Protein AF-A0A2R4JNX1-F1 (afdb_monomer)

Radius of gyration: 28.98 Å; Cα contacts (8 Å, |Δi|>4): 8; chains: 1; bounding box: 71×13×73 Å

pLDDT: mean 83.89, std 18.9, range [44.62, 98.62]

Secondary structure (DSSP, 8-state):
--HHHHHHHHT-TT--HHHHHHHHHHHHHHHHHHHHHHHHHHHHHHHHHHHHHHHHHHHS----SSSSSSS--

Sequence (73 aa):
MSQEERDARLGLTGLTGAERAARMRLLTEQVRREAAAARAALRAQRARRAAGRAAADTSAPKRAGAEETLRAT

Solvent-accessible surface area (backbone atoms only — not comparable to full-atom values): 4526 Å² total; per-residue (Å²): 135,54,72,65,60,52,32,53,76,70,68,44,62,95,50,53,76,67,56,36,52,53,50,51,51,50,54,51,52,50,52,50,52,54,54,50,50,53,52,50,51,52,50,52,53,51,51,53,52,51,52,53,50,53,54,48,62,75,65,53,76,78,92,72,85,90,85,86,86,88,86,86,132

Mean predicted aligned error: 11.43 Å

Structure (mmCIF, N/CA/C/O backbone):
data_AF-A0A2R4JNX1-F1
#
_entry.id   AF-A0A2R4JNX1-F1
#
loop_
_atom_site.group_PDB
_atom_site.id
_atom_site.type_symbol
_atom_site.label_atom_id
_atom_site.label_alt_id
_atom_site.label_comp_id
_atom_site.label_asym_id
_atom_site.label_entity_id
_atom_site.label_seq_id
_atom_site.pdbx_PDB_ins_code
_atom_site.Cartn_x
_atom_site.Cartn_y
_atom_site.Cartn_z
_atom_site.occupancy
_atom_site.B_iso_or_equiv
_atom_site.auth_seq_id
_atom_site.auth_comp_id
_atom_site.auth_asym_id
_atom_site.auth_atom_id
_atom_site.pdbx_PDB_model_num
ATOM 1 N N . MET A 1 1 ? 7.937 -0.488 21.236 1.00 79.94 1 MET A N 1
ATOM 2 C CA . MET A 1 1 ? 6.786 0.244 20.668 1.00 79.94 1 MET A CA 1
ATOM 3 C C . MET A 1 1 ? 5.519 -0.450 21.128 1.00 79.94 1 MET A C 1
ATOM 5 O O . MET A 1 1 ? 5.415 -1.659 20.928 1.00 79.94 1 MET A O 1
ATOM 9 N N . SER A 1 2 ? 4.620 0.261 21.805 1.00 94.69 2 SER A N 1
ATOM 10 C CA . SER A 1 2 ? 3.413 -0.345 22.385 1.00 94.69 2 SER A CA 1
ATOM 11 C C . SER A 1 2 ? 2.291 -0.511 21.344 1.00 94.69 2 SER A C 1
ATOM 13 O O . SER A 1 2 ? 2.344 0.047 20.244 1.00 94.69 2 SER A O 1
ATOM 15 N N . GLN A 1 3 ? 1.269 -1.312 21.670 1.00 90.19 3 GLN A N 1
ATOM 16 C CA . GLN A 1 3 ? 0.042 -1.440 20.867 1.00 90.19 3 GLN A CA 1
ATOM 17 C C . GLN A 1 3 ? -0.664 -0.086 20.720 1.00 90.19 3 GLN A C 1
ATOM 19 O O . GLN A 1 3 ? -1.069 0.292 19.627 1.00 90.19 3 GLN A O 1
ATOM 24 N N . GLU A 1 4 ? -0.755 0.655 21.818 1.00 91.81 4 GLU A N 1
ATOM 25 C CA . GLU A 1 4 ? -1.402 1.961 21.874 1.00 91.81 4 GLU A CA 1
ATOM 26 C C . GLU A 1 4 ? -0.678 2.994 21.005 1.00 91.81 4 GLU A C 1
ATOM 28 O O . GLU A 1 4 ? -1.309 3.727 20.250 1.00 91.81 4 GLU A O 1
ATOM 33 N N . GLU A 1 5 ? 0.656 2.980 21.012 1.00 95.81 5 GLU A N 1
ATOM 34 C CA . GLU A 1 5 ? 1.464 3.856 20.163 1.00 95.81 5 GLU A CA 1
ATOM 35 C C . GLU A 1 5 ? 1.272 3.544 18.666 1.00 95.81 5 GLU A C 1
ATOM 37 O O . GLU A 1 5 ? 1.236 4.455 17.835 1.00 95.81 5 GLU A O 1
ATOM 42 N N . ARG A 1 6 ? 1.095 2.264 18.301 1.00 93.62 6 ARG A N 1
ATOM 43 C CA . ARG A 1 6 ? 0.714 1.871 16.928 1.00 93.62 6 ARG A CA 1
ATOM 44 C C . ARG A 1 6 ? -0.645 2.417 16.548 1.00 93.62 6 ARG A C 1
ATOM 46 O O . ARG A 1 6 ? -0.787 3.011 15.482 1.00 93.62 6 ARG A O 1
ATOM 53 N N . ASP A 1 7 ? -1.623 2.197 17.412 1.00 93.88 7 ASP A N 1
ATOM 54 C CA . ASP A 1 7 ? -2.996 2.600 17.161 1.00 93.88 7 ASP A CA 1
ATOM 55 C C . ASP A 1 7 ? -3.094 4.125 17.041 1.00 93.88 7 ASP A C 1
ATOM 57 O O . ASP A 1 7 ? -3.765 4.614 16.138 1.00 93.88 7 ASP A O 1
ATOM 61 N N . ALA A 1 8 ? -2.352 4.878 17.857 1.00 94.06 8 ALA A N 1
ATOM 62 C CA . ALA A 1 8 ? -2.276 6.333 17.763 1.00 94.06 8 ALA A CA 1
ATOM 63 C C . ALA A 1 8 ? -1.699 6.786 16.414 1.00 94.06 8 ALA A C 1
ATOM 65 O O . ALA A 1 8 ? -2.294 7.620 15.733 1.00 94.06 8 ALA A O 1
ATOM 66 N N . ARG A 1 9 ? -0.587 6.185 15.970 1.0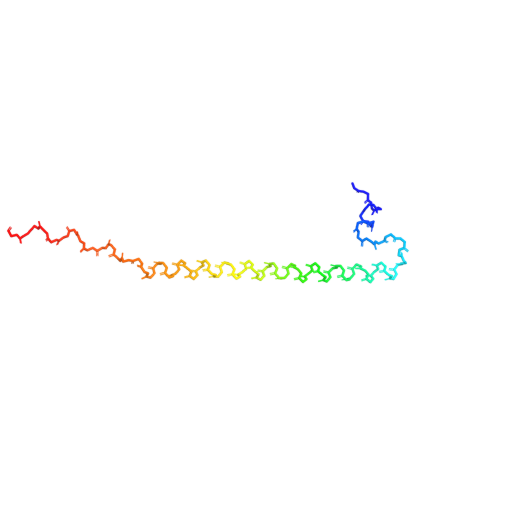0 95.56 9 ARG A N 1
ATOM 67 C CA . ARG A 1 9 ? 0.034 6.503 14.669 1.00 95.56 9 ARG A CA 1
ATOM 68 C C . ARG A 1 9 ? -0.872 6.194 13.479 1.00 95.56 9 ARG A C 1
ATOM 70 O O . ARG A 1 9 ? -0.814 6.887 12.469 1.00 95.56 9 ARG A O 1
ATOM 77 N N . LEU A 1 10 ? -1.704 5.161 13.588 1.00 94.00 10 LEU A N 1
ATOM 78 C CA . LEU A 1 10 ? -2.665 4.781 12.550 1.00 94.00 10 LEU A CA 1
ATOM 79 C C . LEU A 1 10 ? -4.007 5.534 12.667 1.00 94.00 10 LEU A C 1
ATOM 81 O O . LEU A 1 10 ? -4.881 5.386 11.806 1.00 94.00 10 LEU A O 1
ATOM 85 N N . GLY A 1 11 ? -4.180 6.364 13.703 1.00 94.94 11 GLY A N 1
ATOM 86 C CA . GLY A 1 11 ? -5.435 7.055 13.997 1.00 94.94 11 GLY A CA 1
ATOM 87 C C . GLY A 1 11 ? -6.579 6.081 14.296 1.00 94.94 11 GLY A C 1
ATOM 88 O O . GLY A 1 11 ? -7.671 6.242 13.760 1.00 94.94 11 GLY A O 1
ATOM 89 N N . LEU A 1 12 ? -6.296 5.025 15.066 1.00 95.69 12 LEU A N 1
ATOM 90 C CA . LEU A 1 12 ? -7.239 3.985 15.501 1.00 95.69 12 LEU A CA 1
ATOM 91 C C . LEU A 1 12 ? -7.688 4.155 16.961 1.00 95.69 12 LEU A C 1
ATOM 93 O O . LEU A 1 12 ? -8.501 3.366 17.454 1.00 95.69 12 LEU A O 1
ATOM 97 N N . THR A 1 13 ? -7.125 5.130 17.673 1.00 94.88 13 THR A N 1
ATOM 98 C CA . THR A 1 13 ? -7.499 5.468 19.049 1.00 94.88 13 THR A CA 1
ATOM 99 C C . T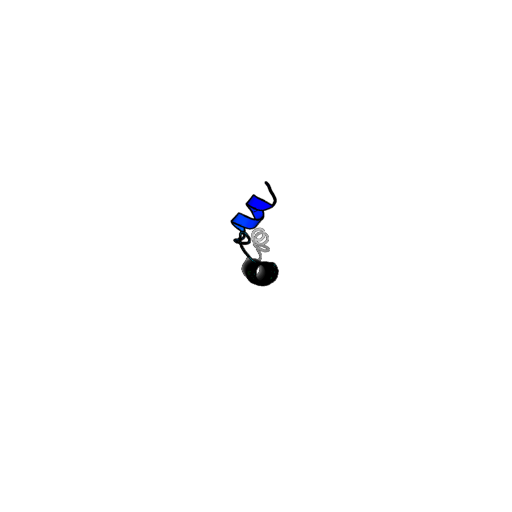HR A 1 13 ? -8.879 6.123 19.073 1.00 94.88 13 THR A C 1
ATOM 101 O O . THR A 1 13 ? -9.216 6.911 18.195 1.00 94.88 13 THR A O 1
ATOM 104 N N . GLY A 1 14 ? -9.710 5.762 20.055 1.00 93.31 14 GLY A N 1
ATOM 105 C CA . GLY A 1 14 ? -11.067 6.307 20.205 1.00 93.31 14 GLY A CA 1
ATOM 106 C C . GLY A 1 14 ? -12.100 5.829 19.174 1.00 93.31 14 GLY A C 1
ATOM 107 O O . GLY A 1 14 ? -13.267 6.177 19.306 1.00 93.31 14 GLY A O 1
ATOM 108 N N . LEU A 1 15 ? -11.708 5.018 18.184 1.00 95.31 15 LEU A N 1
ATOM 109 C CA . LEU A 1 15 ? -12.635 4.439 17.211 1.00 95.31 15 LEU A CA 1
ATOM 110 C C . LEU A 1 15 ? -13.390 3.242 17.790 1.00 95.31 15 LEU A C 1
ATOM 112 O O . LEU A 1 15 ? -12.814 2.391 18.476 1.00 95.31 15 LEU A O 1
ATOM 116 N N . THR A 1 16 ? -14.658 3.115 17.410 1.00 96.06 16 THR A N 1
ATOM 117 C CA . THR A 1 16 ? -15.430 1.886 17.615 1.00 96.06 16 THR A CA 1
ATOM 118 C C . THR A 1 16 ? -14.838 0.727 16.803 1.00 96.06 16 THR A C 1
ATOM 120 O O . THR A 1 16 ? -14.071 0.919 15.854 1.00 96.06 16 THR A O 1
ATOM 123 N N . GLY A 1 17 ? -15.218 -0.513 17.128 1.00 94.88 17 GLY A N 1
ATOM 124 C CA . GLY A 1 17 ? -14.740 -1.694 16.397 1.00 94.88 17 GLY A CA 1
ATOM 125 C C . GLY A 1 17 ? -15.028 -1.642 14.888 1.00 94.88 17 GLY A C 1
ATOM 126 O O . GLY A 1 17 ? -14.169 -2.010 14.083 1.00 94.88 17 GLY A O 1
ATOM 127 N N . ALA A 1 18 ? -16.199 -1.129 14.492 1.00 97.12 18 ALA A N 1
ATOM 128 C CA . ALA A 1 18 ? -16.588 -0.994 13.088 1.00 97.12 18 ALA A CA 1
ATOM 129 C C . ALA A 1 18 ? -15.773 0.089 12.359 1.00 97.12 18 ALA A C 1
ATOM 131 O O . ALA A 1 18 ? -15.253 -0.156 11.268 1.00 97.12 18 ALA A O 1
ATOM 132 N N . GLU A 1 19 ? -15.597 1.258 12.977 1.00 97.31 19 GLU A N 1
ATOM 133 C CA . GLU A 1 19 ? -14.792 2.354 12.422 1.00 97.31 19 GLU A CA 1
ATOM 134 C C . GLU A 1 19 ? -13.320 1.961 12.301 1.00 97.31 19 GLU A C 1
ATOM 136 O O . GLU A 1 19 ? -12.692 2.197 11.268 1.00 97.31 19 GLU A O 1
ATOM 141 N N . ARG A 1 20 ? -12.780 1.281 13.319 1.00 96.69 20 ARG A N 1
ATOM 142 C CA . ARG A 1 20 ? -11.425 0.725 13.296 1.00 96.69 20 ARG A CA 1
ATOM 143 C C . ARG A 1 20 ? -11.254 -0.241 12.123 1.00 96.69 20 ARG A C 1
ATOM 145 O O . ARG A 1 20 ? -10.275 -0.135 11.385 1.00 96.69 20 ARG A O 1
ATOM 152 N N . ALA A 1 21 ? -12.203 -1.153 11.910 1.00 96.69 21 ALA A N 1
ATOM 153 C CA . ALA A 1 21 ? -12.154 -2.092 10.790 1.00 96.69 21 ALA A CA 1
ATOM 154 C C . ALA A 1 21 ? -12.216 -1.378 9.427 1.00 96.69 21 ALA A C 1
ATOM 156 O O . ALA A 1 21 ? -11.440 -1.708 8.526 1.00 96.69 21 ALA A O 1
ATOM 157 N N . ALA A 1 22 ? -13.090 -0.379 9.276 1.00 98.00 22 ALA A N 1
ATOM 158 C CA . ALA A 1 22 ? -13.185 0.426 8.059 1.00 98.00 22 ALA A CA 1
ATOM 159 C C . ALA A 1 22 ? -11.883 1.195 7.780 1.00 98.00 22 ALA A C 1
ATOM 161 O O . ALA A 1 22 ? -11.363 1.156 6.662 1.00 98.00 22 ALA A O 1
ATOM 162 N N . ARG A 1 23 ? -11.300 1.817 8.812 1.00 96.88 23 ARG A N 1
ATOM 163 C CA . ARG A 1 23 ? -10.023 2.532 8.718 1.00 96.88 23 ARG A CA 1
ATOM 164 C C . ARG A 1 23 ? -8.883 1.602 8.315 1.00 96.88 23 ARG A C 1
ATOM 166 O O . ARG A 1 23 ? -8.128 1.933 7.404 1.00 96.88 23 ARG A O 1
ATOM 173 N N . MET A 1 24 ? -8.774 0.423 8.932 1.00 97.00 24 MET A N 1
ATOM 174 C CA . MET A 1 24 ? -7.740 -0.549 8.563 1.00 97.00 24 MET A CA 1
ATOM 175 C C . MET A 1 24 ? -7.872 -1.013 7.109 1.00 97.00 24 MET A C 1
ATOM 177 O O . MET A 1 24 ? -6.859 -1.131 6.419 1.00 97.00 24 MET A O 1
ATOM 181 N N . ARG A 1 25 ? -9.098 -1.237 6.614 1.00 98.19 25 ARG A N 1
ATOM 182 C CA . ARG A 1 25 ? -9.331 -1.574 5.199 1.00 98.19 25 ARG A CA 1
ATOM 183 C C . ARG A 1 25 ? -8.860 -0.454 4.274 1.00 98.19 25 ARG A C 1
ATOM 185 O O . ARG A 1 25 ? -8.140 -0.732 3.320 1.00 98.19 25 ARG A O 1
ATOM 192 N N . LEU A 1 26 ? -9.200 0.796 4.586 1.00 98.19 26 LEU A N 1
ATOM 193 C CA . LEU A 1 26 ? -8.782 1.955 3.796 1.00 98.19 26 LEU A CA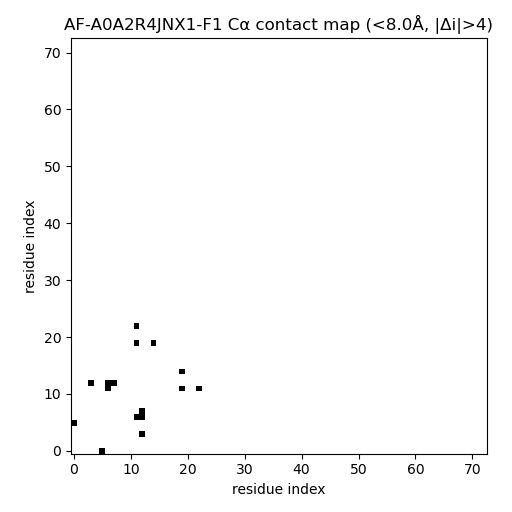 1
ATOM 194 C C . LEU A 1 26 ? -7.253 2.089 3.744 1.00 98.19 26 LEU A C 1
ATOM 196 O O . LEU A 1 26 ? -6.685 2.193 2.659 1.00 98.19 26 LEU A O 1
ATOM 200 N N . LEU A 1 27 ? -6.588 2.032 4.903 1.00 98.06 27 LEU A N 1
ATOM 201 C CA . LEU A 1 27 ? -5.126 2.110 4.995 1.00 98.06 27 LEU A CA 1
ATOM 202 C C . LEU A 1 27 ? -4.452 0.967 4.223 1.00 98.06 27 LEU A C 1
ATOM 204 O O . LEU A 1 27 ? -3.477 1.185 3.508 1.00 98.06 27 LEU A O 1
ATOM 208 N N . THR A 1 28 ? -5.003 -0.245 4.318 1.00 98.19 28 THR A N 1
ATOM 209 C CA . THR A 1 28 ? -4.502 -1.412 3.579 1.00 98.19 28 THR A CA 1
ATOM 210 C C . THR A 1 28 ? -4.591 -1.195 2.070 1.00 98.19 28 THR A C 1
ATOM 212 O O . THR A 1 28 ? -3.626 -1.453 1.351 1.00 98.19 28 THR A O 1
ATOM 215 N N . GLU A 1 29 ? -5.726 -0.700 1.580 1.00 98.56 29 GLU A N 1
ATOM 216 C CA . GLU A 1 29 ? -5.914 -0.424 0.155 1.00 98.56 29 GLU A CA 1
ATOM 217 C C . GLU A 1 29 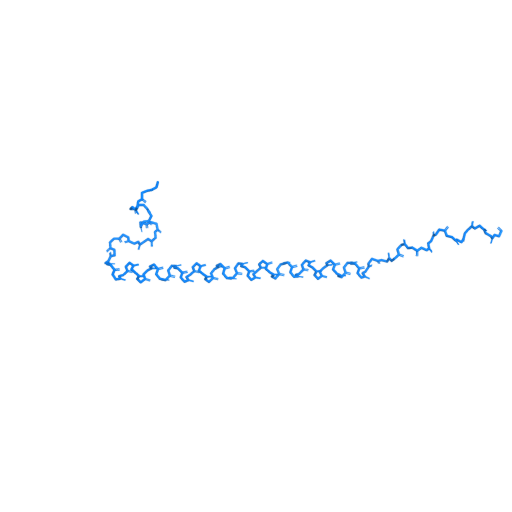? -5.013 0.707 -0.344 1.00 98.56 29 GLU A C 1
ATOM 219 O O . GLU A 1 29 ? -4.449 0.607 -1.436 1.00 98.56 29 GLU A O 1
ATOM 224 N N . GLN A 1 30 ? -4.799 1.746 0.464 1.00 98.44 30 GLN A N 1
ATOM 225 C CA . GLN A 1 30 ? -3.859 2.813 0.135 1.00 98.44 30 GLN A CA 1
ATOM 226 C C . GLN A 1 30 ? -2.433 2.268 -0.030 1.00 98.44 30 GLN A C 1
ATOM 228 O O . GLN A 1 30 ? -1.823 2.450 -1.085 1.00 98.44 30 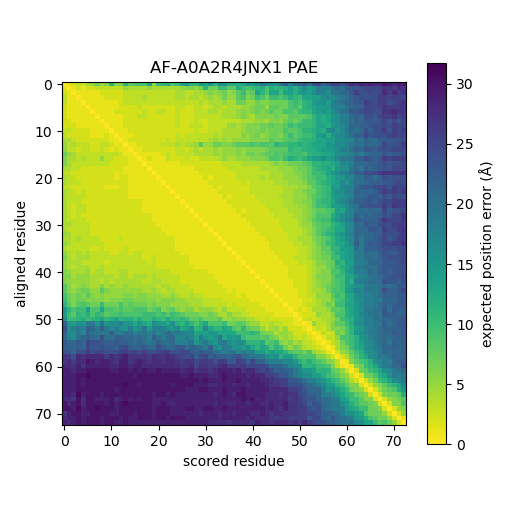GLN A O 1
ATOM 233 N N . VAL A 1 31 ? -1.936 1.515 0.956 1.00 98.38 31 VAL A N 1
ATOM 234 C CA . VAL A 1 31 ? -0.592 0.916 0.906 1.00 98.38 31 VAL A CA 1
ATOM 235 C C . VAL A 1 31 ? -0.453 -0.040 -0.281 1.00 98.38 31 VAL A C 1
ATOM 237 O O . VAL A 1 31 ? 0.581 -0.058 -0.950 1.00 98.38 31 VAL A O 1
ATOM 240 N N . ARG A 1 32 ? -1.493 -0.821 -0.599 1.00 98.62 32 ARG A N 1
ATOM 241 C CA . ARG A 1 32 ? -1.494 -1.706 -1.776 1.00 98.62 32 ARG A CA 1
ATOM 242 C C . ARG A 1 32 ? -1.345 -0.929 -3.080 1.00 98.62 32 ARG A C 1
ATOM 244 O O . ARG A 1 32 ? -0.549 -1.333 -3.929 1.00 98.62 32 ARG A O 1
ATOM 251 N N . ARG A 1 33 ? -2.077 0.176 -3.240 1.00 98.56 33 ARG A N 1
ATOM 252 C CA . ARG A 1 33 ? -1.997 1.032 -4.435 1.00 98.56 33 ARG A CA 1
ATOM 253 C C . ARG A 1 33 ? -0.622 1.676 -4.569 1.00 98.56 33 ARG A C 1
ATOM 255 O O . ARG A 1 33 ? -0.029 1.612 -5.644 1.00 98.56 33 ARG A O 1
ATOM 262 N N . GLU A 1 34 ? -0.087 2.221 -3.482 1.00 98.62 34 GLU A N 1
ATOM 263 C CA . GLU A 1 34 ? 1.252 2.820 -3.459 1.00 98.62 34 GLU A CA 1
ATOM 264 C C . GLU A 1 34 ? 2.335 1.784 -3.795 1.00 98.62 34 GLU A C 1
ATOM 266 O O . GLU A 1 34 ? 3.188 2.020 -4.654 1.00 98.62 34 GLU A O 1
ATOM 271 N N . ALA A 1 35 ? 2.256 0.586 -3.210 1.00 98.56 35 ALA A N 1
ATOM 272 C CA . ALA A 1 35 ? 3.176 -0.506 -3.513 1.00 98.56 35 ALA A CA 1
ATOM 273 C C . ALA A 1 35 ? 3.080 -0.961 -4.979 1.00 98.56 35 ALA A C 1
ATOM 275 O O . ALA A 1 35 ? 4.103 -1.244 -5.610 1.00 98.56 35 ALA A O 1
ATOM 276 N N . ALA A 1 36 ? 1.872 -1.028 -5.545 1.00 98.50 36 ALA A N 1
ATOM 277 C CA . ALA A 1 36 ? 1.675 -1.353 -6.954 1.00 98.50 36 ALA A CA 1
ATOM 278 C C . ALA A 1 36 ? 2.298 -0.287 -7.870 1.00 98.50 36 ALA A C 1
ATOM 280 O O . ALA A 1 36 ? 3.026 -0.637 -8.804 1.00 98.50 36 ALA A O 1
ATOM 281 N N . ALA A 1 37 ? 2.088 0.996 -7.564 1.00 98.44 37 ALA A N 1
ATOM 282 C CA . ALA A 1 37 ? 2.668 2.114 -8.303 1.00 98.44 37 ALA A CA 1
ATOM 283 C C . ALA A 1 37 ? 4.205 2.103 -8.241 1.00 98.44 37 ALA A C 1
ATOM 285 O O . ALA A 1 37 ? 4.867 2.188 -9.276 1.00 98.44 37 ALA A O 1
ATOM 286 N N . ALA A 1 38 ? 4.786 1.895 -7.055 1.00 98.31 38 ALA A N 1
ATOM 287 C CA . ALA A 1 38 ? 6.234 1.806 -6.876 1.00 98.31 38 ALA A CA 1
ATOM 288 C C . ALA A 1 38 ? 6.843 0.636 -7.670 1.00 98.31 38 ALA A C 1
ATOM 290 O O . ALA A 1 38 ? 7.865 0.785 -8.344 1.00 98.31 38 ALA A O 1
ATOM 291 N N . ARG A 1 39 ? 6.186 -0.533 -7.659 1.00 98.38 39 ARG A N 1
ATOM 292 C CA . ARG A 1 39 ? 6.606 -1.694 -8.462 1.00 98.38 39 ARG A CA 1
ATOM 293 C C . ARG A 1 39 ? 6.527 -1.405 -9.960 1.00 98.38 39 ARG A C 1
ATOM 295 O O . ARG A 1 39 ? 7.433 -1.798 -10.694 1.00 98.38 39 ARG A O 1
ATOM 302 N N . ALA A 1 40 ? 5.475 -0.729 -10.420 1.00 98.38 40 ALA A N 1
ATOM 303 C CA . ALA A 1 40 ? 5.332 -0.333 -11.818 1.00 98.38 40 ALA A CA 1
ATOM 304 C C . ALA A 1 40 ? 6.435 0.652 -12.242 1.00 98.38 40 ALA A C 1
ATOM 306 O O . ALA A 1 40 ? 7.084 0.434 -13.266 1.00 98.38 40 ALA A O 1
ATOM 307 N N . ALA A 1 41 ? 6.723 1.662 -11.417 1.00 98.06 41 ALA A N 1
ATOM 308 C CA . ALA A 1 41 ? 7.802 2.617 -11.655 1.00 98.06 41 ALA A CA 1
ATOM 309 C C . ALA A 1 41 ? 9.173 1.925 -11.742 1.00 98.06 41 ALA A C 1
ATOM 311 O O . ALA A 1 41 ? 9.944 2.181 -12.669 1.00 98.06 41 ALA A O 1
ATOM 312 N N . LEU A 1 42 ? 9.453 0.979 -10.839 1.00 98.19 42 LEU A N 1
ATOM 313 C CA . LEU A 1 42 ? 10.695 0.207 -10.863 1.00 98.19 42 LEU A CA 1
ATOM 314 C C . LEU A 1 42 ? 10.821 -0.647 -12.133 1.00 98.19 42 LEU A C 1
ATOM 316 O O . LEU A 1 42 ? 11.895 -0.715 -12.735 1.00 98.19 42 LEU A O 1
ATOM 320 N N . ARG A 1 43 ? 9.729 -1.288 -12.572 1.00 97.44 43 ARG A N 1
ATOM 321 C CA . ARG A 1 43 ? 9.705 -2.043 -13.836 1.00 97.44 43 ARG A CA 1
ATOM 322 C C . ARG A 1 43 ? 9.964 -1.129 -15.032 1.00 97.44 43 ARG A C 1
ATOM 324 O O . ARG A 1 43 ? 10.807 -1.463 -15.860 1.00 97.44 43 ARG A O 1
ATOM 331 N N . ALA A 1 44 ? 9.319 0.035 -15.086 1.00 96.62 44 ALA A N 1
ATOM 332 C CA . ALA A 1 44 ? 9.536 1.017 -16.145 1.00 96.62 44 ALA A CA 1
ATOM 333 C C . ALA A 1 44 ? 10.992 1.513 -16.176 1.00 96.62 44 ALA A C 1
ATOM 335 O O . ALA A 1 44 ? 11.597 1.600 -17.244 1.00 96.62 44 ALA A O 1
ATOM 336 N N . GLN A 1 45 ? 11.596 1.771 -15.013 1.00 96.06 45 GLN A N 1
ATOM 337 C CA . GLN A 1 45 ? 13.000 2.174 -14.926 1.00 96.06 45 GLN A CA 1
ATOM 338 C C . GLN A 1 45 ? 13.943 1.081 -15.450 1.00 96.06 45 GLN A C 1
ATOM 340 O O . GLN A 1 45 ? 14.881 1.376 -16.192 1.00 96.06 45 GLN A O 1
ATOM 345 N N . ARG A 1 46 ? 13.692 -0.186 -15.095 1.00 95.31 46 ARG A N 1
ATOM 346 C CA . ARG A 1 46 ? 14.472 -1.329 -15.595 1.00 95.31 46 ARG A CA 1
ATOM 347 C C . ARG A 1 46 ? 14.331 -1.498 -17.107 1.00 95.31 46 ARG A C 1
ATOM 349 O O . ARG A 1 46 ? 15.345 -1.670 -17.775 1.00 95.31 46 ARG A O 1
ATOM 356 N N . ALA A 1 47 ? 13.116 -1.372 -17.642 1.00 94.06 47 ALA A N 1
ATOM 357 C CA . ALA A 1 47 ? 12.864 -1.440 -19.080 1.00 94.06 47 ALA A CA 1
ATOM 358 C C . ALA A 1 47 ? 13.612 -0.335 -19.846 1.00 94.06 47 ALA A C 1
ATOM 360 O O . ALA A 1 47 ? 14.281 -0.620 -20.834 1.00 94.06 47 ALA A O 1
ATOM 361 N N . ARG A 1 48 ? 13.593 0.909 -19.343 1.00 92.19 48 ARG A N 1
ATOM 362 C CA . ARG A 1 48 ? 14.354 2.026 -19.935 1.00 92.19 48 ARG A CA 1
ATOM 363 C C . ARG A 1 48 ? 15.859 1.764 -19.952 1.00 92.19 48 ARG A C 1
ATOM 365 O O . ARG A 1 48 ? 16.509 2.014 -20.960 1.00 92.19 48 ARG A O 1
ATOM 372 N N . ARG A 1 49 ? 16.420 1.235 -18.858 1.00 90.44 49 ARG A N 1
ATOM 373 C CA . ARG A 1 49 ? 17.850 0.880 -18.796 1.00 90.44 49 ARG A CA 1
ATOM 374 C C . ARG A 1 49 ? 18.210 -0.239 -19.772 1.00 90.44 49 ARG A C 1
ATOM 376 O O . ARG A 1 49 ? 19.258 -0.160 -20.402 1.00 90.44 49 ARG A O 1
ATOM 383 N N . ALA A 1 50 ? 17.359 -1.256 -19.901 1.00 89.25 50 ALA A N 1
ATOM 384 C CA . ALA A 1 50 ? 17.567 -2.341 -20.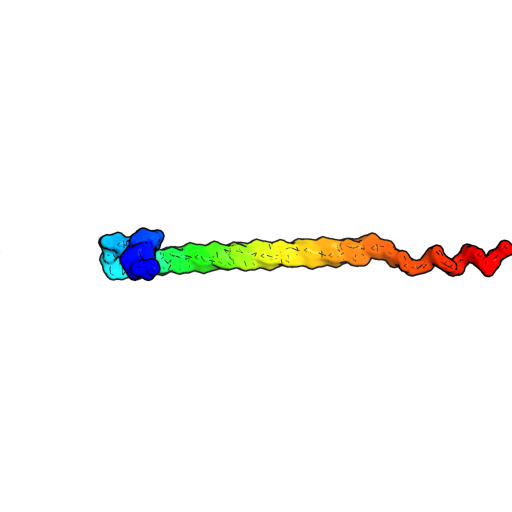856 1.00 89.25 50 ALA A CA 1
ATOM 385 C C . ALA A 1 50 ? 17.527 -1.833 -22.306 1.00 89.25 50 ALA A C 1
ATOM 387 O O . ALA A 1 50 ? 18.427 -2.145 -23.078 1.00 89.25 50 ALA A O 1
ATOM 388 N N . ALA A 1 51 ? 16.553 -0.983 -22.647 1.00 84.69 51 ALA A N 1
ATOM 389 C CA . ALA A 1 51 ? 16.462 -0.365 -23.969 1.00 84.69 51 ALA A CA 1
ATOM 390 C C . ALA A 1 51 ? 17.674 0.530 -24.282 1.00 84.69 51 ALA A C 1
ATOM 392 O O . ALA A 1 51 ? 18.218 0.462 -25.378 1.00 84.69 51 ALA A O 1
ATOM 393 N N . GLY A 1 52 ? 18.138 1.325 -23.310 1.00 82.44 52 GLY A N 1
ATOM 394 C CA . GLY A 1 52 ? 19.338 2.151 -23.468 1.00 82.44 52 GLY A CA 1
ATOM 395 C C . GLY A 1 52 ? 20.614 1.332 -23.685 1.00 82.44 52 GLY A C 1
ATOM 396 O O . GLY A 1 52 ? 21.443 1.714 -24.502 1.00 82.44 52 GLY A O 1
ATOM 397 N N . ARG A 1 53 ? 20.758 0.184 -23.003 1.00 75.25 53 ARG A N 1
ATOM 398 C CA . ARG A 1 53 ? 21.874 -0.747 -23.247 1.00 75.25 53 ARG A CA 1
ATOM 399 C C . ARG A 1 53 ? 21.796 -1.381 -24.629 1.00 75.25 53 ARG A C 1
ATOM 401 O O . ARG A 1 53 ? 22.784 -1.345 -25.343 1.00 75.25 53 ARG A O 1
ATOM 408 N N . ALA A 1 54 ? 20.620 -1.865 -25.026 1.00 71.62 54 ALA A N 1
ATOM 409 C CA . ALA A 1 54 ? 20.426 -2.419 -26.361 1.00 71.62 54 ALA A CA 1
ATOM 410 C C . ALA A 1 54 ? 20.778 -1.391 -27.449 1.00 71.62 54 ALA A C 1
ATOM 412 O O . ALA A 1 54 ? 21.501 -1.719 -28.375 1.00 71.62 54 ALA A O 1
ATOM 413 N N . ALA A 1 55 ? 20.349 -0.132 -27.305 1.00 69.31 55 ALA A N 1
ATOM 414 C CA . ALA A 1 55 ? 20.704 0.933 -28.243 1.00 69.31 55 ALA A CA 1
ATOM 415 C C . ALA A 1 55 ? 22.218 1.222 -28.277 1.00 69.31 55 ALA A C 1
ATOM 417 O O . ALA A 1 55 ? 22.771 1.431 -29.356 1.00 69.31 55 ALA A O 1
ATOM 418 N N . ALA A 1 56 ? 22.888 1.200 -27.119 1.00 66.38 56 ALA A N 1
ATOM 419 C CA . ALA A 1 56 ? 24.335 1.375 -27.028 1.00 66.38 56 ALA A CA 1
ATOM 420 C C . ALA A 1 56 ? 25.096 0.227 -27.715 1.00 66.38 56 ALA A C 1
ATOM 422 O O . ALA A 1 56 ? 26.018 0.497 -28.483 1.00 66.38 56 ALA A O 1
ATOM 423 N N . ASP A 1 57 ? 24.663 -1.020 -27.515 1.00 60.59 57 ASP A N 1
ATOM 424 C CA . ASP A 1 57 ? 25.265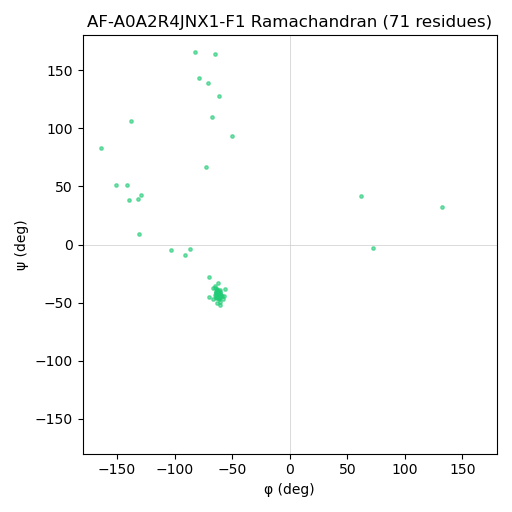 -2.211 -28.126 1.00 60.59 57 ASP A CA 1
ATOM 425 C C . ASP A 1 57 ? 25.102 -2.220 -29.656 1.00 60.59 57 ASP A C 1
ATOM 427 O O . ASP A 1 57 ? 26.040 -2.577 -30.366 1.00 60.59 57 ASP A O 1
ATOM 431 N N . THR A 1 58 ? 23.966 -1.755 -30.195 1.00 60.81 58 THR A N 1
ATOM 432 C CA . THR A 1 58 ? 23.780 -1.610 -31.654 1.00 60.81 58 THR A CA 1
ATOM 433 C C . THR A 1 58 ? 24.619 -0.474 -32.247 1.00 60.81 58 THR A C 1
ATOM 435 O O . THR A 1 58 ? 24.970 -0.511 -33.424 1.00 60.81 58 THR A O 1
ATOM 438 N N . SER A 1 59 ? 24.923 0.555 -31.450 1.00 57.97 59 SER A N 1
ATOM 439 C CA . SER A 1 59 ? 25.699 1.729 -31.877 1.00 57.97 59 SER A CA 1
ATOM 440 C C . SER A 1 59 ? 27.206 1.601 -31.658 1.00 57.97 59 SER A C 1
ATOM 442 O O . SER A 1 59 ? 27.953 2.451 -32.139 1.00 57.97 59 SER A O 1
ATOM 444 N N . ALA A 1 60 ? 27.670 0.568 -30.948 1.00 56.03 60 ALA A N 1
ATOM 445 C CA . ALA A 1 60 ? 29.090 0.297 -30.794 1.00 56.03 60 ALA A CA 1
ATOM 446 C C . ALA A 1 60 ? 29.655 -0.113 -32.166 1.00 56.03 60 ALA A C 1
ATOM 448 O O . ALA A 1 60 ? 29.342 -1.205 -32.650 1.00 56.03 60 ALA A O 1
ATOM 449 N N . PRO A 1 61 ? 30.480 0.723 -32.831 1.00 49.44 61 PRO A N 1
ATOM 450 C CA . PRO A 1 61 ? 31.118 0.292 -34.057 1.00 49.44 61 PRO A CA 1
ATOM 451 C C . PRO A 1 61 ? 31.999 -0.900 -33.702 1.00 49.44 61 PRO A C 1
ATOM 453 O O . PRO A 1 61 ? 32.810 -0.840 -32.774 1.00 49.44 61 PRO A O 1
ATOM 456 N N . LYS A 1 62 ? 31.807 -1.990 -34.444 1.00 53.88 62 LYS A N 1
ATOM 457 C CA . LYS A 1 62 ? 32.660 -3.173 -34.451 1.00 53.88 62 LYS A CA 1
ATOM 458 C C . LYS A 1 62 ? 34.106 -2.702 -34.643 1.00 53.88 62 LYS A C 1
ATOM 460 O O . LYS A 1 62 ? 34.551 -2.514 -35.770 1.00 53.88 62 LYS A O 1
ATOM 465 N N . ARG A 1 63 ? 34.851 -2.482 -33.553 1.00 52.22 63 ARG A N 1
ATOM 466 C CA . ARG A 1 63 ? 36.310 -2.323 -33.589 1.00 52.22 63 ARG A CA 1
ATOM 467 C C . ARG A 1 63 ? 36.915 -3.701 -33.854 1.00 52.22 63 ARG A C 1
ATOM 469 O O . ARG A 1 63 ? 37.522 -4.306 -32.984 1.00 52.22 63 ARG A O 1
ATOM 476 N N . ALA A 1 64 ? 36.663 -4.230 -35.042 1.00 53.44 64 ALA A N 1
ATOM 477 C CA . ALA A 1 64 ? 37.346 -5.387 -35.585 1.00 53.44 64 ALA A CA 1
ATOM 478 C C . ALA A 1 64 ? 37.610 -5.069 -37.055 1.00 53.44 64 ALA A C 1
ATOM 480 O O . ALA A 1 64 ? 36.671 -5.041 -37.849 1.00 53.44 64 ALA A O 1
ATOM 481 N N . GLY A 1 65 ? 38.871 -4.786 -37.387 1.00 44.62 65 GLY A N 1
ATOM 482 C CA . GLY A 1 65 ? 39.312 -4.657 -38.777 1.00 44.62 65 GLY A CA 1
ATOM 483 C C . GLY A 1 65 ? 40.158 -3.431 -39.118 1.00 44.62 65 GLY A C 1
ATOM 484 O O . GLY A 1 65 ? 40.047 -2.948 -40.235 1.00 44.62 65 GLY A O 1
ATOM 485 N N . ALA A 1 66 ? 40.986 -2.911 -38.208 1.00 45.75 66 ALA A N 1
ATOM 486 C CA . ALA A 1 66 ? 41.951 -1.857 -38.552 1.00 45.75 66 ALA A CA 1
ATOM 487 C C . ALA A 1 66 ? 43.371 -2.158 -38.039 1.00 45.75 66 ALA A C 1
ATOM 489 O O . ALA A 1 66 ? 44.059 -1.256 -37.578 1.00 45.75 66 ALA A O 1
ATOM 490 N N . GLU A 1 67 ? 43.807 -3.420 -38.104 1.00 51.19 67 GLU A N 1
ATOM 491 C CA . GLU A 1 67 ? 45.215 -3.788 -37.851 1.00 51.19 67 GLU A CA 1
ATOM 492 C C . GLU A 1 67 ? 45.844 -4.694 -38.928 1.00 51.19 67 GLU A C 1
ATOM 494 O O . GLU A 1 67 ? 46.979 -5.125 -38.768 1.00 51.19 67 GLU A O 1
ATOM 499 N N . GLU A 1 68 ? 45.188 -4.942 -40.069 1.00 4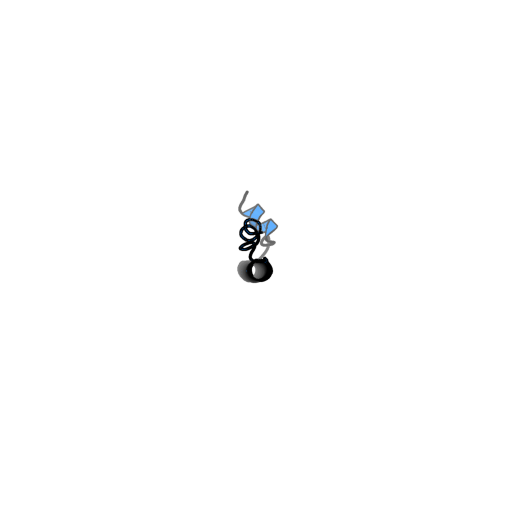8.66 68 GLU A N 1
ATOM 500 C CA . GLU A 1 68 ? 45.691 -5.914 -41.060 1.00 48.66 68 GLU A CA 1
ATOM 501 C C . GLU A 1 68 ? 45.772 -5.375 -42.498 1.00 48.66 68 GLU A C 1
ATOM 503 O O . GLU A 1 68 ? 45.415 -6.065 -43.440 1.00 48.66 68 GLU A O 1
ATOM 508 N N . THR A 1 69 ? 46.251 -4.146 -42.713 1.00 52.97 69 THR A N 1
ATOM 509 C CA . THR A 1 69 ? 46.620 -3.680 -44.072 1.00 52.97 69 THR A CA 1
ATOM 510 C C . THR A 1 69 ? 47.738 -2.631 -44.059 1.00 52.97 69 THR A C 1
ATOM 512 O O . THR A 1 69 ? 47.600 -1.565 -44.650 1.00 52.97 69 THR A O 1
ATOM 515 N N . LEU A 1 70 ? 48.855 -2.895 -43.377 1.00 54.34 70 LEU A N 1
ATOM 516 C CA . LEU A 1 70 ? 50.071 -2.061 -43.481 1.00 54.34 70 LEU A CA 1
ATOM 517 C C . LEU A 1 70 ? 51.349 -2.915 -43.511 1.00 54.34 70 LEU A C 1
ATOM 519 O O . LEU A 1 70 ? 52.376 -2.579 -42.928 1.00 54.34 70 LEU A O 1
ATOM 523 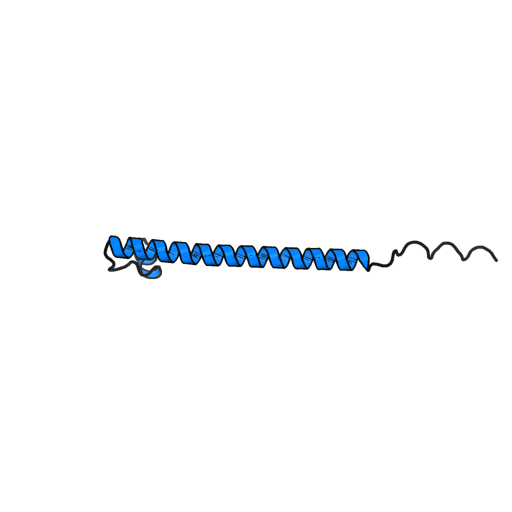N N . ARG A 1 71 ? 51.281 -4.056 -44.207 1.00 47.34 71 ARG A N 1
ATOM 524 C CA . ARG A 1 71 ? 52.456 -4.881 -44.513 1.00 47.34 71 ARG A CA 1
ATOM 525 C C . ARG A 1 71 ? 52.387 -5.481 -45.918 1.00 47.34 71 ARG A C 1
ATOM 527 O O . ARG A 1 71 ? 52.530 -6.683 -46.082 1.00 47.34 71 ARG A O 1
ATOM 534 N N . ALA A 1 72 ? 52.138 -4.644 -46.919 1.00 48.81 72 ALA A N 1
ATOM 535 C CA . ALA A 1 72 ? 52.430 -4.966 -48.314 1.00 48.81 72 ALA A CA 1
ATOM 536 C C . ALA A 1 72 ? 52.411 -3.686 -49.159 1.00 48.81 72 ALA A C 1
ATOM 538 O O . ALA A 1 72 ? 51.388 -3.378 -49.756 1.00 48.81 72 ALA A O 1
ATOM 539 N N . THR A 1 73 ? 53.526 -2.956 -49.165 1.00 46.03 73 THR A N 1
ATOM 540 C CA . THR A 1 73 ? 54.108 -2.267 -50.334 1.00 46.03 73 THR A CA 1
ATOM 541 C C . THR A 1 73 ? 55.527 -1.870 -49.977 1.00 46.03 73 THR A C 1
ATOM 543 O O . THR A 1 73 ? 55.664 -1.129 -48.976 1.00 46.03 73 THR A O 1
#

Foldseek 3Di:
DDPVVVCVVLVNPPDDPVRNVVSVVVVVVVVVVVVVVVVVVVVVVVVVVVVVVVVVVVPPPPPDDDPPPDPDD